Protein AF-A0A7C3LFB9-F1 (afdb_monomer_lite)

Radius of gyration: 17.05 Å; chains: 1; bounding box: 29×20×69 Å

Secondary structure (DSSP, 8-state):
------TTTTS-SS-HHHHHHHHHHHHHHHHH-HHHHHHHHH-HHHHHHHTTPPPPHHHHHHHHHT--HHHHHHHHHHHHHHHHHHHHHT--

Structure (mmCIF, N/CA/C/O backbone):
data_AF-A0A7C3LFB9-F1
#
_entry.id   AF-A0A7C3LFB9-F1
#
loop_
_atom_site.group_PDB
_atom_site.id
_atom_site.type_symbol
_atom_site.label_atom_id
_atom_site.label_alt_id
_atom_site.label_comp_id
_atom_site.label_asym_id
_atom_site.label_entity_id
_atom_site.label_seq_id
_atom_site.pdbx_PDB_ins_code
_atom_site.Cartn_x
_atom_site.Cartn_y
_atom_site.Cartn_z
_atom_site.occupancy
_atom_site.B_iso_or_equiv
_atom_site.auth_seq_id
_atom_site.auth_comp_id
_atom_site.auth_asym_id
_atom_site.auth_atom_id
_atom_site.pdbx_PDB_model_num
ATOM 1 N N . MET A 1 1 ? 15.329 9.206 -37.623 1.00 48.16 1 MET A N 1
ATOM 2 C CA . MET A 1 1 ? 15.442 9.451 -36.176 1.00 48.16 1 MET A CA 1
ATOM 3 C C . MET A 1 1 ? 15.619 8.079 -35.585 1.00 48.16 1 MET A C 1
ATOM 5 O O . MET A 1 1 ? 14.680 7.302 -35.649 1.00 48.16 1 MET A O 1
ATOM 9 N N . ASP A 1 2 ? 16.863 7.746 -35.254 1.00 50.28 2 ASP A N 1
ATOM 10 C CA . ASP A 1 2 ? 17.205 6.468 -34.634 1.00 50.28 2 ASP A CA 1
ATOM 11 C C . ASP A 1 2 ? 16.660 6.525 -33.210 1.00 50.28 2 ASP A C 1
ATOM 13 O O . ASP A 1 2 ? 16.986 7.455 -32.466 1.00 50.28 2 ASP A O 1
ATOM 17 N N . ASP A 1 3 ? 15.747 5.614 -32.902 1.00 55.06 3 ASP A N 1
ATOM 18 C CA . ASP A 1 3 ? 15.150 5.473 -31.583 1.00 55.06 3 ASP A CA 1
ATOM 19 C C . ASP A 1 3 ? 16.265 4.976 -30.661 1.00 55.06 3 ASP A C 1
ATOM 21 O O . ASP A 1 3 ? 16.728 3.838 -30.767 1.00 55.06 3 ASP A O 1
ATOM 25 N N . MET A 1 4 ? 16.814 5.883 -29.855 1.00 54.12 4 MET A N 1
ATOM 26 C CA . MET A 1 4 ? 17.913 5.589 -28.946 1.00 54.12 4 MET A CA 1
ATOM 27 C C . MET A 1 4 ? 17.330 4.843 -27.744 1.00 54.12 4 MET A C 1
ATOM 29 O O . MET A 1 4 ? 17.179 5.422 -26.673 1.00 54.12 4 MET A O 1
ATOM 33 N N . HIS A 1 5 ? 16.960 3.576 -27.953 1.00 57.56 5 HIS A N 1
ATOM 34 C CA . HIS A 1 5 ? 16.520 2.674 -26.892 1.00 57.56 5 HIS A CA 1
ATOM 35 C C . HIS A 1 5 ? 17.686 2.504 -25.920 1.00 57.56 5 HIS A C 1
ATOM 37 O O . HIS A 1 5 ? 18.700 1.889 -26.264 1.00 57.56 5 HIS A O 1
ATOM 43 N N . ASP A 1 6 ? 17.602 3.137 -24.750 1.00 48.47 6 ASP A N 1
ATOM 44 C CA . ASP A 1 6 ? 18.632 3.033 -23.726 1.00 48.47 6 ASP A CA 1
ATOM 45 C C . ASP A 1 6 ? 18.519 1.639 -23.091 1.00 48.47 6 ASP A C 1
ATOM 47 O O . ASP A 1 6 ? 17.560 1.370 -22.370 1.00 48.47 6 ASP A O 1
ATOM 51 N N . PRO A 1 7 ? 19.495 0.734 -23.284 1.00 52.34 7 PRO A N 1
ATOM 52 C CA . PRO A 1 7 ? 19.432 -0.626 -22.743 1.00 52.34 7 PRO A CA 1
ATOM 53 C C . PRO A 1 7 ? 19.438 -0.673 -21.203 1.00 52.34 7 PRO A C 1
ATOM 55 O O . PRO A 1 7 ? 19.388 -1.752 -20.610 1.00 52.34 7 PRO A O 1
ATOM 58 N N . ARG A 1 8 ? 19.545 0.481 -20.533 1.00 54.12 8 ARG A N 1
ATOM 59 C CA . ARG A 1 8 ? 19.377 0.631 -19.085 1.00 54.12 8 ARG A CA 1
ATOM 60 C C . ARG A 1 8 ? 17.911 0.725 -18.650 1.00 54.12 8 ARG A C 1
ATOM 62 O O . ARG A 1 8 ? 17.669 0.546 -17.460 1.00 54.12 8 ARG A O 1
ATOM 69 N N . GLU A 1 9 ? 16.966 0.978 -19.556 1.00 51.12 9 GLU A N 1
ATOM 70 C CA . GLU A 1 9 ? 15.527 0.983 -19.243 1.00 51.12 9 GLU A CA 1
ATOM 71 C C . GLU A 1 9 ? 14.969 -0.435 -19.038 1.00 51.12 9 GLU A C 1
ATOM 73 O O . GLU A 1 9 ? 14.111 -0.626 -18.183 1.00 51.12 9 GLU A O 1
ATOM 78 N N . ASP A 1 10 ? 15.546 -1.444 -19.701 1.00 53.78 10 ASP A N 1
ATOM 79 C CA . ASP A 1 10 ? 15.129 -2.856 -19.599 1.00 53.78 10 ASP A CA 1
ATOM 80 C C . ASP A 1 10 ? 15.794 -3.637 -18.444 1.00 53.78 10 ASP A C 1
ATOM 82 O O . ASP A 1 10 ? 15.608 -4.850 -18.305 1.00 53.78 10 ASP A O 1
ATOM 86 N N . ARG A 1 11 ? 16.611 -2.989 -17.602 1.00 60.84 11 ARG A N 1
ATOM 87 C CA . ARG A 1 11 ? 17.204 -3.654 -16.431 1.00 60.84 11 ARG A CA 1
ATOM 88 C C . ARG A 1 11 ? 16.256 -3.563 -15.244 1.00 60.84 11 ARG A C 1
ATOM 90 O O . ARG A 1 11 ? 15.997 -2.466 -14.754 1.00 60.84 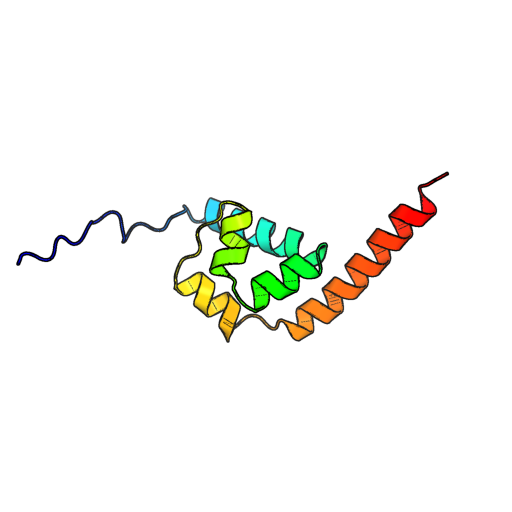11 ARG A O 1
ATOM 97 N N . GLU A 1 12 ? 15.806 -4.721 -14.749 1.00 66.94 12 GLU A N 1
ATOM 98 C CA . GLU A 1 12 ? 15.100 -4.802 -13.466 1.00 66.94 12 GLU A CA 1
ATOM 99 C C . GLU A 1 12 ? 15.886 -4.005 -12.406 1.00 66.94 12 GLU A C 1
ATOM 101 O O . GLU A 1 12 ? 17.100 -4.199 -12.273 1.00 66.94 12 GLU A O 1
ATOM 106 N N . PRO A 1 13 ? 15.230 -3.089 -11.668 1.00 67.25 13 PRO A N 1
ATOM 107 C CA . PRO A 1 13 ? 15.910 -2.164 -10.760 1.00 67.25 13 PRO A CA 1
ATOM 108 C C . PRO A 1 13 ? 16.592 -2.868 -9.581 1.00 67.25 13 PRO A C 1
ATOM 110 O O . PRO A 1 13 ? 17.411 -2.259 -8.897 1.00 67.25 13 PRO A O 1
ATOM 113 N N . TYR A 1 14 ? 16.261 -4.139 -9.361 1.00 76.31 14 TYR A N 1
ATOM 114 C CA . TYR A 1 14 ? 16.673 -4.945 -8.226 1.00 76.31 14 TYR A CA 1
ATOM 115 C C . TYR A 1 14 ? 16.969 -6.378 -8.660 1.00 76.31 14 TYR A C 1
ATOM 117 O O . TYR A 1 14 ? 16.296 -6.920 -9.536 1.00 76.31 14 TYR A O 1
ATOM 125 N N . GLY A 1 15 ? 17.904 -7.036 -7.974 1.00 78.88 15 GLY A N 1
ATOM 126 C CA . GLY A 1 15 ? 17.923 -8.498 -7.936 1.00 78.88 15 GLY A CA 1
ATOM 127 C C . GLY A 1 15 ? 16.721 -9.051 -7.152 1.00 78.88 15 GLY A C 1
ATOM 128 O O . GLY A 1 15 ? 16.109 -8.347 -6.349 1.00 78.88 15 GLY A O 1
ATOM 129 N N . PHE A 1 16 ? 16.399 -10.340 -7.324 1.00 79.38 16 PHE A N 1
ATOM 130 C CA . PHE A 1 16 ? 15.232 -10.983 -6.687 1.00 79.38 16 PHE A CA 1
ATOM 131 C C . PHE A 1 16 ? 15.099 -10.686 -5.180 1.00 79.38 16 PHE A C 1
ATOM 133 O O . PHE A 1 16 ? 14.027 -10.310 -4.708 1.00 79.38 16 PHE A O 1
ATOM 140 N N . MET A 1 17 ? 16.200 -10.807 -4.431 1.00 84.81 17 MET A N 1
ATOM 141 C CA . MET A 1 17 ? 16.201 -10.625 -2.975 1.00 84.81 17 MET A CA 1
ATOM 142 C C . MET A 1 17 ? 16.022 -9.160 -2.551 1.00 84.81 17 MET A C 1
ATOM 144 O O . MET A 1 17 ? 15.383 -8.882 -1.539 1.00 84.81 17 MET A O 1
ATOM 148 N N . GLU A 1 18 ? 16.546 -8.219 -3.334 1.00 85.50 18 GLU A N 1
ATOM 149 C CA . GLU A 1 18 ? 16.383 -6.782 -3.089 1.00 85.50 18 GLU A CA 1
ATOM 150 C C . GLU A 1 18 ? 14.935 -6.350 -3.343 1.00 85.50 18 GLU A C 1
ATOM 152 O O . GLU A 1 18 ? 14.364 -5.616 -2.537 1.00 85.50 18 GLU A O 1
ATOM 157 N N . ARG A 1 19 ? 14.302 -6.883 -4.399 1.00 86.88 19 ARG A N 1
ATOM 158 C CA . ARG A 1 19 ? 12.879 -6.647 -4.681 1.00 86.88 19 ARG A CA 1
ATOM 159 C C . ARG A 1 19 ? 11.993 -7.200 -3.568 1.00 86.88 19 ARG A C 1
ATOM 161 O O . ARG A 1 19 ? 11.084 -6.513 -3.112 1.00 86.88 19 ARG A O 1
ATOM 168 N N . GLU A 1 20 ? 12.267 -8.413 -3.088 1.00 90.12 20 GLU A N 1
ATOM 169 C CA . GLU A 1 20 ? 11.517 -8.994 -1.969 1.00 90.12 20 GLU A CA 1
ATOM 170 C C . GLU A 1 20 ? 11.636 -8.138 -0.696 1.00 90.12 20 GLU A C 1
ATOM 172 O O . GLU A 1 20 ? 10.641 -7.905 -0.005 1.00 90.12 20 GLU A O 1
ATOM 177 N N . LEU A 1 21 ? 12.836 -7.630 -0.397 1.00 91.50 21 LEU A N 1
ATOM 178 C CA . LEU A 1 21 ? 13.051 -6.738 0.738 1.00 91.50 21 LEU A CA 1
ATOM 179 C C . LEU A 1 21 ? 12.286 -5.417 0.579 1.00 91.50 21 LEU A C 1
ATOM 181 O O . LEU A 1 21 ? 11.630 -4.984 1.524 1.00 91.50 21 LEU A O 1
ATOM 185 N N . ALA A 1 22 ? 12.319 -4.809 -0.608 1.00 91.62 22 ALA A N 1
ATOM 186 C CA . ALA A 1 22 ? 11.599 -3.573 -0.897 1.00 91.62 22 ALA A CA 1
ATOM 187 C C . ALA A 1 22 ? 10.084 -3.722 -0.664 1.00 91.62 22 ALA A C 1
ATOM 189 O O . ALA A 1 22 ? 9.478 -2.906 0.028 1.00 91.62 22 ALA A O 1
ATOM 190 N N . PHE A 1 23 ? 9.481 -4.817 -1.138 1.00 93.12 23 PHE A N 1
ATOM 191 C CA . PHE A 1 23 ? 8.064 -5.102 -0.888 1.00 93.12 23 PHE A CA 1
ATOM 192 C C . PHE A 1 23 ? 7.744 -5.303 0.595 1.00 93.12 23 PHE A C 1
ATOM 194 O O . PHE A 1 23 ? 6.718 -4.821 1.075 1.00 93.12 23 PHE A O 1
ATOM 201 N N . LYS A 1 24 ? 8.620 -5.983 1.343 1.00 94.12 24 LYS A N 1
ATOM 202 C CA . LYS A 1 24 ? 8.449 -6.147 2.794 1.00 94.12 24 LYS A CA 1
ATOM 203 C C . LYS A 1 24 ? 8.518 -4.810 3.529 1.00 94.12 24 LYS A C 1
ATOM 205 O O . LYS A 1 24 ? 7.757 -4.617 4.475 1.00 94.12 24 LYS A O 1
ATOM 210 N N . LEU A 1 25 ? 9.388 -3.895 3.100 1.00 93.69 25 LEU A N 1
ATOM 211 C CA . LEU A 1 25 ? 9.488 -2.551 3.673 1.00 93.69 25 LEU A CA 1
ATOM 212 C C . LEU A 1 25 ? 8.226 -1.727 3.393 1.00 93.69 25 LEU A C 1
ATOM 214 O O . LEU A 1 25 ? 7.666 -1.166 4.333 1.00 93.69 25 LEU A O 1
ATOM 218 N N . LEU A 1 26 ? 7.731 -1.736 2.149 1.00 95.00 26 LEU A N 1
ATOM 219 C CA . LEU A 1 26 ? 6.469 -1.083 1.779 1.00 95.00 26 LEU A CA 1
ATOM 220 C C . LEU A 1 26 ? 5.300 -1.600 2.618 1.00 95.00 26 LEU A C 1
ATOM 222 O O . LEU A 1 26 ? 4.582 -0.815 3.232 1.00 95.00 26 LEU A O 1
ATOM 226 N N . ALA A 1 27 ? 5.142 -2.924 2.687 1.00 93.69 27 ALA A N 1
ATOM 227 C CA . ALA A 1 27 ? 4.065 -3.545 3.447 1.00 93.69 27 ALA A CA 1
ATOM 228 C C . ALA A 1 27 ? 4.165 -3.213 4.942 1.00 93.69 27 ALA A C 1
ATOM 230 O O . ALA A 1 27 ? 3.171 -2.845 5.558 1.00 93.69 27 ALA A O 1
ATOM 231 N N . SER A 1 28 ? 5.365 -3.290 5.523 1.00 93.06 28 SER A N 1
ATOM 232 C CA . SER A 1 28 ? 5.574 -2.975 6.942 1.00 93.06 28 SER A CA 1
ATOM 233 C C . SER A 1 28 ? 5.219 -1.525 7.263 1.00 93.06 28 SER A C 1
ATOM 235 O O . SER A 1 28 ? 4.594 -1.272 8.289 1.00 93.06 28 SER A O 1
ATOM 237 N N . HIS A 1 29 ? 5.582 -0.583 6.387 1.00 93.88 29 HIS A N 1
ATOM 238 C CA . HIS A 1 29 ? 5.253 0.826 6.576 1.00 93.88 29 HIS A CA 1
ATOM 239 C C . HIS A 1 29 ? 3.743 1.070 6.456 1.00 93.88 29 HIS A C 1
ATOM 241 O O . HIS A 1 29 ? 3.143 1.653 7.356 1.00 93.88 29 HIS A O 1
ATOM 247 N N . ALA A 1 30 ? 3.108 0.511 5.423 1.00 94.06 30 ALA A N 1
ATOM 248 C CA . ALA A 1 30 ? 1.666 0.614 5.212 1.00 94.06 30 ALA A CA 1
ATOM 249 C C . ALA A 1 30 ? 0.841 -0.020 6.347 1.00 94.06 30 ALA A C 1
ATOM 251 O O . ALA A 1 30 ? -0.245 0.454 6.666 1.00 94.06 30 ALA A O 1
ATOM 252 N N 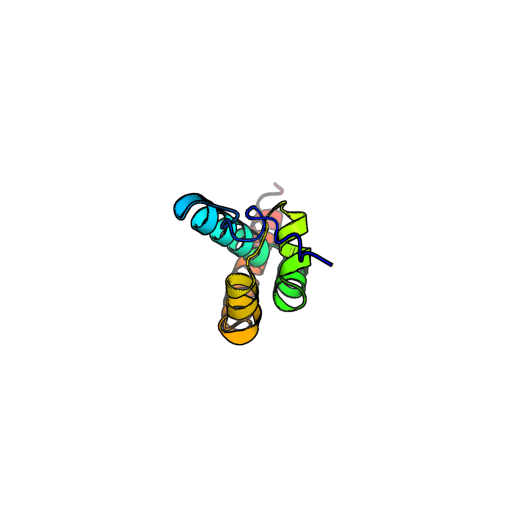. LEU A 1 31 ? 1.336 -1.069 7.010 1.00 92.06 31 LEU A N 1
ATOM 253 C CA . LEU A 1 31 ? 0.622 -1.673 8.140 1.00 92.06 31 LEU A CA 1
ATOM 254 C C . LEU A 1 31 ? 0.523 -0.743 9.354 1.00 92.06 31 LEU A C 1
ATOM 256 O O . LEU A 1 31 ? -0.461 -0.813 10.084 1.00 92.06 31 LEU A O 1
ATOM 260 N N . VAL A 1 32 ? 1.514 0.121 9.578 1.00 89.38 32 VAL A N 1
ATOM 261 C CA . VAL A 1 32 ? 1.583 0.965 10.784 1.00 89.38 32 VAL A CA 1
ATOM 262 C C . VAL A 1 32 ? 1.191 2.417 10.533 1.00 89.38 32 VAL A C 1
ATOM 264 O O . VAL A 1 32 ? 0.760 3.089 11.464 1.00 89.38 32 VAL A O 1
ATOM 267 N N . ASP A 1 33 ? 1.295 2.887 9.292 1.00 92.12 33 ASP A N 1
ATOM 268 C CA . ASP A 1 33 ? 0.955 4.248 8.885 1.00 92.12 33 ASP A CA 1
ATOM 269 C C . ASP A 1 33 ? -0.284 4.228 7.977 1.00 92.12 33 ASP A C 1
ATOM 271 O O . ASP A 1 33 ? -0.271 3.667 6.878 1.00 92.12 33 ASP A O 1
ATOM 275 N N . ALA A 1 34 ? -1.384 4.806 8.466 1.00 93.06 34 ALA A N 1
ATOM 276 C CA . ALA A 1 34 ? -2.650 4.858 7.738 1.00 93.06 34 ALA A CA 1
ATOM 277 C C . ALA A 1 34 ? -2.607 5.810 6.535 1.00 93.06 34 ALA A C 1
ATOM 279 O O . ALA A 1 34 ? -3.234 5.525 5.517 1.00 93.06 34 ALA A O 1
ATOM 280 N N . GLU A 1 35 ? -1.857 6.909 6.626 1.00 93.75 35 GLU A N 1
ATOM 281 C CA . GLU A 1 35 ? -1.720 7.861 5.523 1.00 93.75 35 GLU A CA 1
ATOM 282 C C . GLU A 1 35 ? -0.892 7.238 4.400 1.00 93.75 35 GLU A C 1
ATOM 284 O O . GLU A 1 35 ? -1.306 7.247 3.239 1.00 93.75 35 GLU A O 1
ATOM 289 N N . PHE A 1 36 ? 0.225 6.595 4.754 1.00 95.50 36 PHE A N 1
ATOM 290 C CA . PHE A 1 36 ? 1.036 5.871 3.781 1.00 95.50 36 PHE A CA 1
ATOM 291 C C . PHE A 1 36 ? 0.272 4.711 3.135 1.00 95.50 36 PHE A C 1
ATOM 293 O O . PHE A 1 36 ? 0.424 4.469 1.941 1.00 95.50 36 PHE A O 1
ATOM 300 N N . PHE A 1 37 ? -0.563 3.993 3.891 1.00 96.12 37 PHE A N 1
ATOM 301 C CA . PHE A 1 37 ? -1.399 2.919 3.350 1.00 96.12 37 PHE A CA 1
ATOM 302 C C . PHE A 1 37 ? -2.344 3.410 2.252 1.00 96.12 37 PHE A C 1
ATOM 304 O O . PHE A 1 37 ? -2.383 2.824 1.169 1.00 96.12 37 PHE A O 1
ATOM 311 N N . GLU A 1 38 ? -3.078 4.494 2.509 1.00 96.25 38 GLU A N 1
ATOM 312 C CA . GLU A 1 38 ? -3.998 5.066 1.521 1.00 96.25 38 GLU A CA 1
ATOM 313 C C . GLU A 1 38 ? -3.248 5.664 0.327 1.00 96.25 38 GLU A C 1
ATOM 315 O O . GLU A 1 38 ? -3.695 5.550 -0.821 1.00 96.25 38 GLU A O 1
ATOM 320 N N . TRP A 1 39 ? -2.069 6.242 0.561 1.00 97.12 39 TRP A N 1
ATOM 321 C CA . TRP A 1 39 ? -1.221 6.719 -0.523 1.00 97.12 39 TRP A CA 1
ATOM 322 C C . TRP A 1 39 ? -0.709 5.569 -1.394 1.00 97.12 39 TRP A C 1
ATOM 324 O O . TRP A 1 39 ? -0.883 5.610 -2.606 1.00 97.12 39 TRP A O 1
ATOM 334 N N . LEU A 1 40 ? -0.185 4.494 -0.799 1.00 97.38 40 LEU A N 1
ATOM 335 C CA . LEU A 1 40 ? 0.278 3.307 -1.525 1.00 97.38 40 LEU A CA 1
ATOM 336 C C . LEU A 1 40 ? -0.853 2.633 -2.316 1.00 97.38 40 LEU A C 1
ATOM 338 O O . LEU A 1 40 ? -0.618 2.121 -3.409 1.00 97.38 40 LEU A O 1
ATOM 342 N N . ARG A 1 41 ? -2.082 2.648 -1.787 1.00 96.75 41 ARG A N 1
ATOM 343 C CA . ARG A 1 41 ? -3.276 2.124 -2.464 1.00 96.75 41 ARG A CA 1
ATOM 344 C C . ARG A 1 41 ? -3.671 2.951 -3.692 1.00 96.75 41 ARG A C 1
ATOM 346 O O . ARG A 1 41 ? -4.112 2.382 -4.689 1.00 96.75 41 ARG A O 1
ATOM 353 N N . SER A 1 42 ? -3.578 4.276 -3.603 1.00 97.19 42 SER A N 1
ATOM 354 C CA . SER A 1 42 ? -4.061 5.204 -4.638 1.00 97.19 42 SER A CA 1
ATOM 355 C C . SER A 1 42 ? -2.998 5.581 -5.672 1.00 97.19 42 SER A C 1
ATOM 357 O O . SER A 1 42 ? -3.327 5.773 -6.841 1.00 97.19 42 SER A O 1
ATOM 359 N N . ASP A 1 43 ? -1.739 5.659 -5.251 1.00 97.31 43 ASP A N 1
ATOM 360 C CA . ASP A 1 43 ? -0.586 6.069 -6.047 1.00 97.31 43 ASP A CA 1
ATOM 361 C C . ASP A 1 43 ? 0.676 5.317 -5.573 1.00 97.31 43 ASP A C 1
ATOM 363 O O . ASP A 1 43 ? 1.522 5.856 -4.845 1.00 97.31 43 ASP A O 1
ATOM 367 N N . PRO A 1 44 ? 0.799 4.029 -5.946 1.00 97.00 44 PRO A N 1
ATOM 368 C CA . PRO A 1 44 ? 1.865 3.175 -5.442 1.00 97.00 44 PRO A CA 1
ATOM 369 C C . PRO A 1 44 ? 3.261 3.637 -5.862 1.00 97.00 44 PRO A C 1
ATOM 371 O O . PRO A 1 44 ? 4.220 3.421 -5.121 1.00 97.00 44 PRO A O 1
ATOM 374 N N . GLU A 1 45 ? 3.393 4.269 -7.030 1.00 96.50 45 GLU A N 1
ATOM 375 C CA . GLU A 1 45 ? 4.679 4.742 -7.543 1.00 96.50 45 GLU A CA 1
ATOM 376 C C . GLU A 1 45 ? 5.238 5.869 -6.680 1.00 96.50 45 GLU A C 1
ATOM 378 O O . GLU A 1 45 ? 6.383 5.786 -6.225 1.00 96.50 45 GLU A O 1
ATOM 383 N N . ASN A 1 46 ? 4.429 6.894 -6.399 1.00 96.25 46 ASN A N 1
ATOM 384 C CA . ASN A 1 46 ? 4.892 8.018 -5.592 1.00 96.25 46 ASN A CA 1
ATOM 385 C C . ASN A 1 46 ? 5.065 7.634 -4.117 1.00 96.25 46 ASN A C 1
ATOM 387 O O . ASN A 1 46 ? 6.045 8.055 -3.495 1.00 96.25 46 ASN A O 1
ATOM 391 N N . ALA A 1 47 ? 4.194 6.775 -3.578 1.00 96.69 47 ALA A N 1
ATOM 392 C CA . ALA A 1 47 ? 4.362 6.242 -2.229 1.00 96.69 47 ALA A CA 1
ATOM 393 C C . ALA A 1 47 ? 5.676 5.454 -2.094 1.00 96.69 47 ALA A C 1
ATOM 395 O O . ALA A 1 47 ? 6.458 5.679 -1.171 1.00 96.69 47 ALA A O 1
ATOM 396 N N . ALA A 1 48 ? 5.985 4.569 -3.047 1.00 96.38 48 ALA A N 1
ATOM 397 C CA . ALA A 1 48 ? 7.239 3.822 -3.022 1.00 96.38 48 ALA A CA 1
ATOM 398 C C . ALA A 1 48 ? 8.472 4.723 -3.195 1.00 96.38 48 ALA A C 1
ATOM 400 O O . ALA A 1 48 ? 9.488 4.519 -2.520 1.00 96.38 48 ALA A O 1
ATOM 401 N N . ALA A 1 49 ? 8.376 5.762 -4.028 1.00 94.88 49 ALA A N 1
ATOM 402 C CA . ALA A 1 49 ? 9.452 6.726 -4.227 1.00 94.88 49 ALA A CA 1
ATOM 403 C C . ALA A 1 49 ? 9.825 7.482 -2.938 1.00 94.88 49 ALA A C 1
ATOM 405 O O . ALA A 1 49 ? 11.004 7.794 -2.747 1.00 94.88 49 ALA A O 1
ATOM 406 N N . GLN A 1 50 ? 8.873 7.713 -2.023 1.00 94.38 50 GLN A N 1
ATOM 407 C CA . GLN A 1 50 ? 9.141 8.303 -0.702 1.00 94.38 50 GLN A CA 1
ATOM 408 C C . GLN A 1 50 ? 10.154 7.479 0.107 1.00 94.38 50 GLN A C 1
ATOM 410 O O . GLN A 1 50 ? 10.967 8.036 0.842 1.00 94.38 50 GLN A O 1
ATOM 415 N N . LEU A 1 51 ? 10.134 6.155 -0.055 1.00 92.12 51 LEU A N 1
ATOM 416 C CA . LEU A 1 51 ? 11.066 5.232 0.595 1.00 92.12 51 LEU A CA 1
ATOM 417 C C . LEU A 1 51 ? 12.299 4.927 -0.269 1.00 92.12 51 LEU A C 1
ATOM 419 O O . LEU A 1 51 ? 13.057 4.010 0.043 1.00 92.12 51 LEU A O 1
ATOM 423 N N . HIS A 1 52 ? 12.508 5.681 -1.353 1.00 92.12 52 HIS A N 1
ATOM 424 C CA . HIS A 1 52 ? 13.550 5.440 -2.353 1.00 92.12 52 HIS A CA 1
ATOM 425 C C . HIS A 1 52 ? 13.456 4.054 -3.016 1.00 92.12 52 HIS A C 1
ATOM 427 O O . HIS A 1 52 ? 14.470 3.464 -3.399 1.00 92.12 52 HIS A O 1
ATOM 433 N N . ILE A 1 53 ? 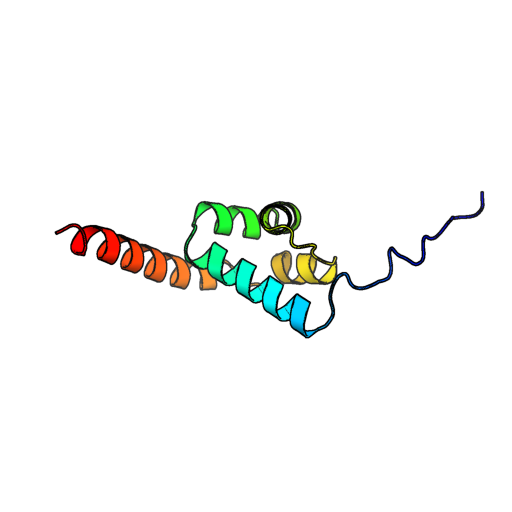12.233 3.540 -3.170 1.00 93.19 53 ILE A N 1
ATOM 434 C CA . ILE A 1 53 ? 11.949 2.265 -3.826 1.00 93.19 53 ILE A CA 1
ATOM 435 C C . ILE A 1 53 ? 11.411 2.537 -5.229 1.00 93.19 53 ILE A C 1
ATOM 437 O O 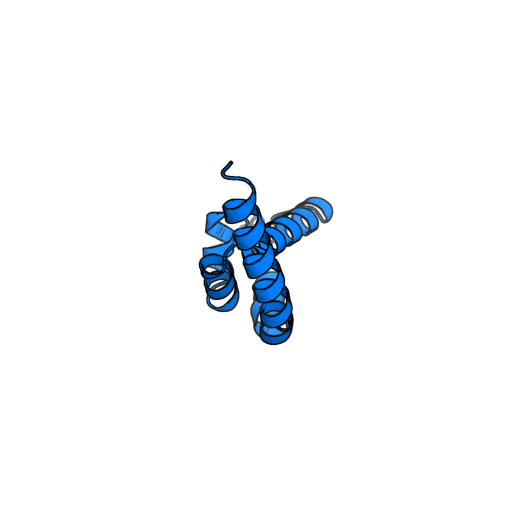. ILE A 1 53 ? 10.452 3.285 -5.404 1.00 93.19 53 ILE A O 1
ATOM 441 N N . ARG A 1 54 ? 12.018 1.908 -6.239 1.00 93.38 54 ARG A N 1
ATOM 442 C CA . ARG A 1 54 ? 11.550 1.981 -7.625 1.00 93.38 54 ARG A CA 1
ATOM 443 C C . ARG A 1 54 ? 10.684 0.770 -7.947 1.00 93.38 54 ARG A C 1
ATOM 445 O O . ARG A 1 54 ? 11.180 -0.352 -7.963 1.00 93.38 54 ARG A O 1
ATOM 452 N N . LEU A 1 55 ? 9.413 1.002 -8.243 1.00 92.50 55 LEU A N 1
ATOM 453 C CA . LEU A 1 55 ? 8.516 -0.042 -8.729 1.00 92.50 55 LEU A CA 1
ATOM 454 C C . LEU A 1 55 ? 8.721 -0.279 -10.229 1.00 92.50 55 LEU A C 1
ATOM 456 O O . LEU A 1 55 ? 9.058 0.637 -10.977 1.00 92.50 55 LEU A O 1
ATOM 460 N N . THR A 1 56 ? 8.533 -1.523 -10.657 1.00 93.00 56 THR A N 1
ATOM 461 C CA . THR A 1 56 ? 8.343 -1.869 -12.071 1.00 93.00 56 THR A CA 1
ATOM 462 C C . THR A 1 56 ? 6.866 -1.766 -12.446 1.00 93.00 56 THR A C 1
ATOM 464 O O . THR A 1 56 ? 5.997 -1.855 -11.579 1.00 93.00 56 THR A O 1
ATOM 467 N N . ASP A 1 57 ? 6.550 -1.703 -13.738 1.00 92.38 57 ASP A N 1
ATOM 468 C CA . ASP A 1 57 ? 5.157 -1.698 -14.214 1.00 92.38 57 ASP A CA 1
ATOM 469 C C . ASP A 1 57 ? 4.358 -2.907 -13.701 1.00 92.38 57 ASP A C 1
ATOM 471 O O . ASP A 1 57 ? 3.183 -2.798 -13.350 1.00 92.38 57 ASP A O 1
ATOM 475 N N . ARG A 1 58 ? 5.015 -4.069 -13.583 1.00 91.88 58 ARG A N 1
ATOM 476 C CA . ARG A 1 58 ? 4.410 -5.288 -13.030 1.00 91.88 58 ARG A CA 1
ATOM 477 C C . ARG A 1 58 ? 4.092 -5.154 -11.540 1.00 91.88 58 ARG A C 1
ATOM 479 O O . ARG A 1 58 ? 3.103 -5.719 -11.076 1.00 91.88 58 ARG A O 1
ATOM 486 N N . ASP A 1 59 ? 4.929 -4.444 -10.790 1.00 94.06 59 ASP A N 1
ATOM 487 C CA . ASP A 1 59 ? 4.687 -4.160 -9.374 1.00 94.06 59 ASP A CA 1
ATOM 488 C C . ASP A 1 59 ? 3.470 -3.258 -9.210 1.00 94.06 59 ASP A C 1
ATOM 490 O O . ASP A 1 59 ? 2.588 -3.555 -8.406 1.00 94.06 59 ASP A O 1
ATOM 494 N N . VAL A 1 60 ? 3.400 -2.201 -10.020 1.00 95.50 60 VAL A N 1
ATOM 495 C CA . VAL A 1 60 ? 2.271 -1.269 -10.044 1.00 95.50 60 VAL A CA 1
ATOM 496 C C . VAL A 1 60 ? 0.987 -1.999 -10.431 1.00 95.50 60 VAL A C 1
ATOM 498 O O . VAL A 1 60 ? -0.033 -1.849 -9.760 1.00 95.50 60 VAL A O 1
ATOM 501 N N . GLU A 1 61 ? 1.020 -2.851 -11.456 1.00 95.75 61 GLU A N 1
ATOM 502 C CA . GLU A 1 61 ? -0.138 -3.657 -11.846 1.00 95.75 61 GLU A CA 1
ATOM 503 C C . GLU A 1 61 ? -0.589 -4.603 -10.725 1.00 95.75 61 GLU A C 1
ATOM 505 O O . GLU A 1 61 ? -1.783 -4.707 -10.437 1.00 95.75 61 GLU A O 1
ATOM 510 N N . TYR A 1 62 ? 0.352 -5.275 -10.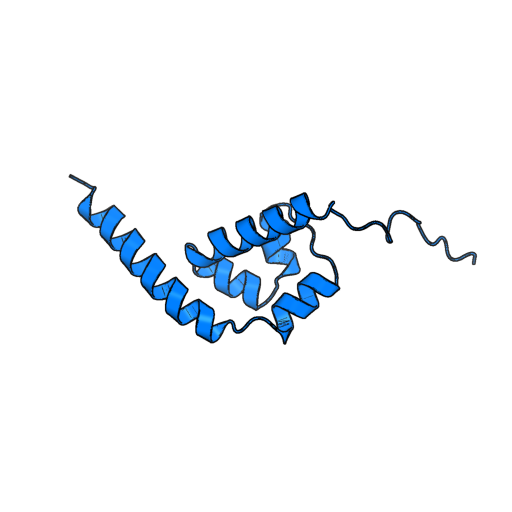060 1.00 95.12 62 TYR A N 1
ATOM 511 C CA . TYR A 1 62 ? 0.042 -6.142 -8.928 1.00 95.12 62 TYR A CA 1
ATOM 512 C C . TYR A 1 62 ? -0.626 -5.358 -7.789 1.00 95.12 62 TYR A C 1
ATOM 514 O O . TYR A 1 62 ? -1.702 -5.746 -7.326 1.00 95.12 62 TYR A O 1
ATOM 522 N N . LEU A 1 63 ? -0.031 -4.233 -7.382 1.00 95.75 63 LEU A N 1
ATOM 523 C CA . LEU A 1 63 ? -0.549 -3.371 -6.319 1.00 95.75 63 LEU A CA 1
ATOM 524 C 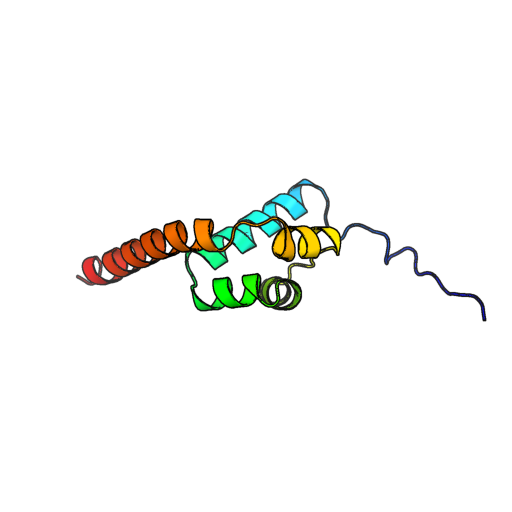C . LEU A 1 63 ? -1.927 -2.800 -6.673 1.00 95.75 63 LEU A C 1
ATOM 526 O O . LEU A 1 63 ? -2.803 -2.767 -5.822 1.00 95.75 63 LEU A O 1
ATOM 530 N N . THR A 1 64 ? -2.168 -2.408 -7.921 1.00 95.75 64 THR A N 1
ATOM 531 C CA . THR A 1 64 ? -3.437 -1.768 -8.316 1.00 95.75 64 THR A CA 1
ATOM 532 C C . THR A 1 64 ? -4.567 -2.751 -8.621 1.00 95.75 64 THR A C 1
ATOM 534 O O . THR A 1 64 ? -5.731 -2.407 -8.421 1.00 95.75 64 THR A O 1
ATOM 537 N N . LYS A 1 65 ? -4.263 -3.961 -9.112 1.00 95.56 65 LYS A N 1
ATOM 538 C CA . LYS A 1 65 ? -5.289 -4.899 -9.613 1.00 95.56 65 LYS A CA 1
ATOM 539 C C . LYS A 1 65 ? -5.417 -6.200 -8.834 1.00 95.56 65 LYS A C 1
ATOM 541 O O . LYS A 1 65 ? -6.446 -6.858 -8.949 1.00 95.56 65 LYS A O 1
ATOM 546 N N . THR A 1 66 ? -4.370 -6.618 -8.126 1.00 96.06 66 THR A N 1
ATOM 547 C CA . THR A 1 66 ? -4.314 -7.954 -7.502 1.00 96.06 66 THR A CA 1
ATOM 548 C C . THR A 1 66 ? -4.412 -7.885 -5.986 1.00 96.06 66 THR A C 1
ATOM 550 O O . THR A 1 66 ? -5.000 -8.770 -5.373 1.00 96.06 66 THR A O 1
ATOM 553 N N . VAL A 1 67 ? -3.837 -6.852 -5.369 1.00 94.56 67 VAL A N 1
ATOM 554 C CA . VAL A 1 67 ? -3.868 -6.699 -3.914 1.00 94.56 67 VAL A CA 1
ATOM 555 C C . VAL A 1 67 ? -5.292 -6.434 -3.422 1.00 94.56 67 VAL A C 1
ATOM 557 O O . VAL A 1 67 ? -5.958 -5.489 -3.842 1.00 94.56 67 VAL A O 1
ATOM 560 N N . GLU A 1 68 ? -5.742 -7.254 -2.473 1.00 95.62 68 GLU A N 1
ATOM 561 C CA . GLU A 1 68 ? -7.029 -7.101 -1.792 1.00 95.62 68 GLU A CA 1
ATOM 562 C C . GLU A 1 68 ? -6.924 -6.060 -0.667 1.00 95.62 68 GLU A C 1
ATOM 564 O O . GLU A 1 68 ? -6.886 -6.388 0.520 1.00 95.62 68 GLU A O 1
ATOM 569 N N . TRP A 1 69 ? -6.849 -4.781 -1.040 1.00 94.75 69 TRP A N 1
ATOM 570 C CA . TRP A 1 69 ? -6.617 -3.679 -0.098 1.00 94.75 69 TRP A CA 1
ATOM 571 C C . TRP A 1 69 ? -7.603 -3.634 1.069 1.00 94.75 69 TRP A C 1
ATOM 573 O O . TRP A 1 69 ? -7.184 -3.396 2.195 1.00 94.75 69 TRP A O 1
ATOM 583 N N . ASP A 1 70 ? -8.887 -3.912 0.841 1.00 95.12 70 ASP A N 1
ATOM 584 C CA . ASP A 1 70 ? -9.903 -3.858 1.903 1.00 95.12 70 ASP A CA 1
ATOM 585 C C . ASP A 1 70 ? -9.728 -4.980 2.943 1.00 95.12 70 ASP A C 1
ATOM 587 O O . ASP A 1 70 ? -9.941 -4.776 4.143 1.00 95.12 70 ASP A O 1
ATOM 591 N N . ALA A 1 71 ? -9.272 -6.159 2.506 1.00 92.94 71 ALA A N 1
ATOM 592 C CA . ALA A 1 71 ? -8.930 -7.250 3.412 1.00 92.94 71 ALA A CA 1
ATOM 593 C C . ALA A 1 71 ? -7.699 -6.889 4.259 1.00 92.94 71 ALA A C 1
ATOM 595 O O . ALA A 1 71 ? -7.685 -7.125 5.468 1.00 92.94 71 ALA A O 1
ATOM 596 N N . ILE A 1 72 ? -6.690 -6.259 3.646 1.00 92.44 72 ILE A N 1
ATOM 597 C CA . ILE A 1 72 ? -5.496 -5.787 4.358 1.00 92.44 72 ILE A CA 1
ATOM 598 C C . ILE A 1 72 ? -5.850 -4.659 5.332 1.00 92.44 72 ILE A C 1
ATOM 600 O O . ILE A 1 72 ? -5.358 -4.681 6.457 1.00 92.44 72 ILE A O 1
ATOM 604 N N . ALA A 1 73 ? -6.721 -3.720 4.951 1.00 92.62 73 ALA A N 1
ATOM 605 C CA . ALA A 1 73 ? -7.148 -2.605 5.799 1.00 92.62 73 ALA A CA 1
ATOM 606 C C . ALA A 1 73 ? -7.740 -3.099 7.127 1.00 92.62 73 ALA A C 1
ATOM 608 O O . ALA A 1 73 ? -7.351 -2.622 8.189 1.00 92.62 73 ALA A O 1
ATOM 609 N N . THR A 1 74 ? -8.576 -4.142 7.073 1.00 90.69 74 THR A N 1
ATOM 610 C CA . THR A 1 74 ? -9.165 -4.767 8.271 1.00 90.69 74 THR A CA 1
ATOM 611 C C . THR A 1 74 ? -8.088 -5.254 9.250 1.00 90.69 74 THR A C 1
ATOM 613 O O . THR A 1 74 ? -8.214 -5.077 10.458 1.00 90.69 74 THR A O 1
ATOM 616 N N . VAL A 1 75 ? -7.005 -5.848 8.740 1.00 88.25 75 VAL A N 1
ATOM 617 C CA . VAL A 1 75 ? -5.889 -6.327 9.573 1.00 88.25 75 VAL A CA 1
ATOM 618 C C . VAL A 1 75 ? -5.000 -5.172 10.044 1.00 88.25 75 VAL A C 1
ATOM 620 O O . VAL A 1 75 ? -4.536 -5.171 11.185 1.00 88.25 75 VAL A O 1
ATOM 623 N N . ALA A 1 76 ? -4.746 -4.192 9.176 1.00 89.38 76 ALA A N 1
ATOM 624 C CA . ALA A 1 76 ? -3.896 -3.046 9.472 1.00 89.38 76 ALA A CA 1
ATOM 625 C C . ALA A 1 76 ? -4.497 -2.164 10.577 1.00 89.38 76 ALA A C 1
ATOM 627 O O . ALA A 1 76 ? -3.774 -1.747 11.481 1.00 89.38 76 ALA A O 1
ATOM 628 N N . ASP A 1 77 ? -5.811 -1.938 10.566 1.00 89.31 77 ASP A N 1
ATOM 629 C CA . ASP A 1 77 ? -6.495 -1.137 11.586 1.00 89.31 77 ASP A CA 1
ATOM 630 C C . ASP A 1 77 ? -6.378 -1.757 12.982 1.00 89.31 77 ASP A C 1
ATOM 632 O O . ASP A 1 77 ? -6.056 -1.057 13.945 1.00 89.31 77 ASP A O 1
ATOM 636 N N . ASP A 1 78 ? -6.525 -3.080 13.088 1.00 88.62 78 ASP A N 1
ATOM 637 C CA . ASP A 1 78 ? -6.310 -3.814 14.338 1.00 88.62 78 ASP A CA 1
ATOM 638 C C . ASP A 1 78 ? -4.863 -3.681 14.846 1.00 88.62 78 ASP A C 1
ATOM 640 O O . ASP A 1 78 ? -4.630 -3.526 16.050 1.00 88.62 78 ASP A O 1
ATOM 644 N N . ILE A 1 79 ? -3.876 -3.735 13.943 1.00 88.00 79 ILE A N 1
ATOM 645 C CA . ILE A 1 79 ? -2.457 -3.561 14.286 1.00 88.00 79 ILE A CA 1
ATOM 646 C C . ILE A 1 79 ? -2.203 -2.144 14.807 1.00 88.00 79 ILE A C 1
ATOM 648 O O . ILE A 1 79 ? -1.625 -1.986 15.885 1.00 88.00 79 ILE A O 1
ATOM 652 N N . ARG A 1 80 ? -2.662 -1.116 14.085 1.00 88.12 80 ARG A N 1
ATOM 653 C CA . ARG A 1 80 ? -2.507 0.295 14.475 1.00 88.12 80 ARG A CA 1
ATOM 654 C C . ARG A 1 80 ? -3.162 0.566 15.822 1.00 88.12 80 ARG A C 1
ATOM 656 O O . ARG A 1 80 ? -2.533 1.151 16.702 1.00 88.12 80 ARG A O 1
ATOM 663 N N . ALA A 1 81 ? -4.388 0.080 16.020 1.00 87.00 81 ALA A N 1
ATOM 664 C CA . ALA A 1 81 ? -5.105 0.224 17.281 1.00 87.00 81 ALA A CA 1
ATOM 665 C C . ALA A 1 81 ? -4.304 -0.348 18.462 1.00 87.00 81 ALA A C 1
ATOM 667 O O . ALA A 1 81 ? -4.204 0.294 19.507 1.00 87.00 81 ALA A O 1
ATOM 668 N N . ARG A 1 82 ? -3.674 -1.519 18.295 1.00 87.00 82 ARG A N 1
ATOM 669 C CA . ARG A 1 82 ? -2.829 -2.136 19.334 1.00 87.00 82 ARG A CA 1
ATOM 670 C C . ARG A 1 82 ? -1.531 -1.370 19.581 1.00 87.00 82 ARG A C 1
ATOM 672 O O . ARG A 1 82 ? -1.187 -1.138 20.735 1.00 87.00 82 ARG A O 1
ATOM 679 N N . LEU A 1 83 ? -0.846 -0.924 18.530 1.00 80.50 83 LEU A N 1
ATOM 680 C CA . LEU A 1 83 ? 0.391 -0.146 18.668 1.00 80.50 83 LEU A CA 1
ATOM 681 C C . LEU A 1 83 ? 0.161 1.188 19.392 1.00 80.50 83 LEU A C 1
ATOM 683 O O . LEU A 1 83 ? 0.972 1.591 20.226 1.00 80.50 83 LEU A O 1
ATOM 687 N N . HIS A 1 84 ? -0.957 1.861 19.114 1.00 73.38 84 HIS A N 1
ATOM 688 C CA . HIS A 1 84 ? -1.316 3.090 19.817 1.00 73.38 84 HIS A CA 1
ATOM 689 C C . HIS A 1 84 ? -1.694 2.845 21.283 1.00 73.38 84 HIS A C 1
ATOM 691 O O . HIS A 1 84 ? -1.375 3.677 22.132 1.00 73.38 84 HIS A O 1
ATOM 697 N N . LEU A 1 85 ? -2.312 1.704 21.611 1.00 60.72 85 LEU A N 1
ATOM 698 C CA . LEU A 1 85 ? -2.547 1.314 23.005 1.00 60.72 85 LEU A CA 1
ATOM 699 C C . LEU A 1 85 ? -1.224 1.135 23.761 1.00 60.72 85 LEU A C 1
ATOM 701 O O . LEU A 1 85 ? -1.081 1.694 24.846 1.00 60.72 85 LEU A O 1
ATOM 705 N N . ASP A 1 86 ? -0.238 0.462 23.161 1.00 59.41 86 ASP A N 1
ATOM 706 C CA . ASP A 1 86 ? 1.074 0.239 23.781 1.00 59.41 86 ASP A CA 1
ATOM 707 C C . ASP A 1 86 ? 1.853 1.547 24.014 1.00 59.41 86 ASP A C 1
ATOM 709 O O . ASP A 1 86 ? 2.527 1.694 25.037 1.00 59.41 86 ASP A O 1
ATOM 713 N N . GLN A 1 87 ? 1.755 2.526 23.106 1.00 58.66 87 GLN A N 1
ATOM 714 C CA . GLN A 1 87 ? 2.346 3.857 23.308 1.00 58.66 87 GLN A CA 1
ATOM 715 C C . GLN A 1 87 ? 1.705 4.601 24.492 1.00 58.66 87 GLN A C 1
ATOM 717 O O . GLN A 1 87 ? 2.406 5.244 25.277 1.00 58.66 87 GLN A O 1
ATOM 722 N N . VAL A 1 88 ? 0.384 4.486 24.659 1.00 55.03 88 VAL A N 1
ATOM 723 C CA . VAL A 1 88 ? -0.347 5.127 25.763 1.00 55.03 88 VAL A CA 1
ATOM 724 C C . VAL A 1 88 ? -0.072 4.428 27.100 1.00 55.03 88 VAL A C 1
ATOM 726 O O . VAL A 1 88 ? 0.068 5.099 28.122 1.00 55.03 88 VAL A O 1
ATOM 729 N N . THR A 1 89 ? 0.054 3.099 27.125 1.00 51.56 89 THR A N 1
ATOM 730 C CA . THR A 1 89 ? 0.271 2.341 28.370 1.00 51.56 89 THR A CA 1
ATOM 731 C C . THR A 1 89 ? 1.726 2.292 28.833 1.00 51.56 89 THR A C 1
ATOM 733 O O . THR A 1 89 ? 1.952 2.066 30.017 1.00 51.56 89 THR A O 1
ATOM 736 N N . ASN A 1 90 ? 2.707 2.527 27.954 1.00 52.56 90 ASN A N 1
ATOM 737 C CA . ASN A 1 90 ? 4.137 2.562 28.310 1.00 52.56 90 ASN A CA 1
ATOM 738 C C . ASN A 1 90 ? 4.660 3.969 28.667 1.00 52.56 90 ASN A C 1
ATOM 740 O O . ASN A 1 90 ? 5.864 4.156 28.819 1.00 52.56 90 ASN A O 1
ATOM 744 N N . SER A 1 91 ? 3.778 4.963 28.806 1.00 51.44 91 SER A N 1
ATOM 745 C CA . SER A 1 91 ? 4.136 6.350 29.156 1.00 51.44 91 SER A CA 1
ATOM 746 C C . SER A 1 91 ? 4.247 6.606 30.676 1.00 51.44 91 SER A C 1
ATOM 748 O O . SER A 1 91 ? 3.948 7.713 31.126 1.00 51.44 91 SER A O 1
ATOM 750 N N . TRP A 1 92 ? 4.651 5.605 31.470 1.00 48.38 92 TRP A N 1
ATOM 751 C CA . TRP A 1 92 ? 4.760 5.684 32.938 1.00 48.38 92 TRP A CA 1
ATOM 752 C C . TRP A 1 92 ? 6.193 5.501 33.434 1.00 48.38 92 TRP A C 1
ATOM 754 O O . TRP A 1 92 ? 6.848 4.529 32.997 1.00 48.38 92 TRP A O 1
#

Sequence (92 aa):
MDDMHDPREDREPYGFMERELAFKLLASHALVDAEFFEWLRSDPENAAAQLHIRLTDRDVEYLTKTVEWDAIATVADDIRARLHLDQVTNSW

pLDDT: mean 83.61, std 16.3, range [48.16, 97.38]

Foldseek 3Di:
DPPPPPVVVPDDPDDPVVVVVLVVVLLVCLLQDVVLVVCCLVPVQVSSVVVVHHDDPVRVCCSHPPDPSVVSVVNSVVVNVVVVVCVVVPPD